Protein AF-A0A848XKX8-F1 (afdb_monomer_lite)

Sequence (151 aa):
MMRSALPTAGCLFLVAGAHLAAQQSKTPWTPLDRGSDNIEVVGHLPLGPHNNLADMDIEQEPGRPYAYVARARYDGLGPVGMVIVDLSDPANPTKITEWQIENQDLHIGGARDVKYFRWNDRVYVVQSLQFRQGGPNTDLGAVVLDVTDLP

Structure (mmCIF, N/CA/C/O backbone):
data_AF-A0A848XKX8-F1
#
_entry.id   AF-A0A848XKX8-F1
#
loop_
_atom_site.group_PDB
_atom_site.id
_atom_site.type_symbol
_atom_site.label_atom_id
_atom_site.label_alt_id
_atom_site.label_comp_id
_atom_site.label_asym_id
_atom_site.label_entity_id
_atom_site.label_seq_id
_atom_site.pdbx_PDB_ins_code
_atom_site.Cartn_x
_atom_site.Cartn_y
_atom_site.Cartn_z
_atom_site.occupancy
_atom_site.B_iso_or_equiv
_atom_site.auth_seq_id
_atom_site.auth_comp_id
_atom_site.auth_asym_id
_atom_site.auth_atom_id
_atom_site.pdbx_PDB_model_num
ATOM 1 N N . MET A 1 1 ? 21.120 -19.886 -87.575 1.00 39.50 1 MET A N 1
ATOM 2 C CA . MET A 1 1 ? 22.138 -19.384 -86.627 1.00 39.50 1 MET A CA 1
ATOM 3 C C . MET A 1 1 ? 21.430 -18.869 -85.384 1.00 39.50 1 MET A C 1
ATOM 5 O O . MET A 1 1 ? 20.301 -18.417 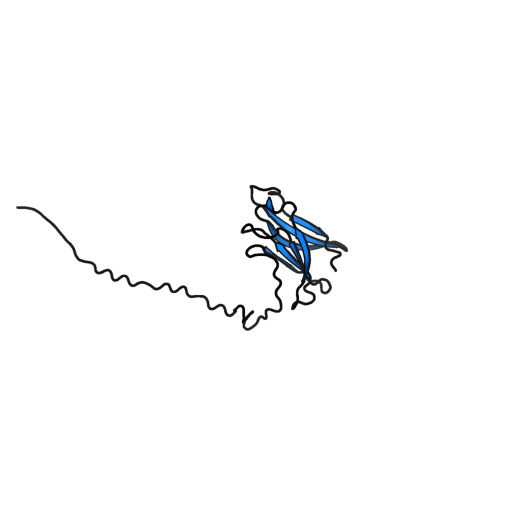-85.473 1.00 39.50 1 MET A O 1
ATOM 9 N N . MET A 1 2 ? 22.070 -19.092 -84.246 1.00 41.09 2 MET A N 1
ATOM 10 C CA . MET A 1 2 ? 21.543 -19.194 -82.884 1.00 41.09 2 MET A CA 1
ATOM 11 C C . MET A 1 2 ? 21.349 -17.833 -82.185 1.00 41.09 2 MET A C 1
ATOM 13 O O . MET A 1 2 ? 22.108 -16.919 -82.496 1.00 41.09 2 MET A O 1
ATOM 17 N N . ARG A 1 3 ? 20.464 -17.811 -81.160 1.00 39.84 3 ARG A N 1
ATOM 18 C CA . ARG A 1 3 ? 20.387 -16.954 -79.931 1.00 39.84 3 ARG A CA 1
ATOM 19 C C . ARG A 1 3 ? 19.095 -16.122 -79.825 1.00 39.84 3 ARG A C 1
ATOM 21 O O . ARG A 1 3 ? 18.885 -15.215 -80.609 1.00 39.84 3 ARG A O 1
ATOM 28 N N . SER A 1 4 ? 18.099 -16.550 -79.040 1.00 42.12 4 SER A N 1
ATOM 29 C CA . SER A 1 4 ? 17.931 -16.467 -77.566 1.00 42.12 4 SER A CA 1
ATOM 30 C C . SER A 1 4 ? 17.356 -15.131 -77.074 1.00 42.12 4 SER A C 1
ATOM 32 O O . SER A 1 4 ? 18.061 -14.129 -77.118 1.00 42.12 4 SER A O 1
ATOM 34 N N . ALA A 1 5 ? 16.136 -15.161 -76.524 1.00 40.50 5 ALA A N 1
ATOM 35 C CA . ALA A 1 5 ? 15.760 -14.579 -75.223 1.00 40.50 5 ALA A CA 1
ATOM 36 C C . ALA A 1 5 ? 14.243 -14.774 -74.981 1.00 40.50 5 ALA A C 1
ATOM 38 O O . ALA A 1 5 ? 13.415 -14.252 -75.720 1.00 40.50 5 ALA A O 1
ATOM 39 N N . LEU A 1 6 ? 13.892 -15.544 -73.950 1.00 42.91 6 LEU A N 1
ATOM 40 C CA . LEU A 1 6 ? 12.598 -15.505 -73.243 1.00 42.91 6 LEU A CA 1
ATOM 41 C C . LEU A 1 6 ? 12.746 -14.537 -72.041 1.00 42.91 6 LEU A C 1
ATOM 43 O O . LEU A 1 6 ? 13.884 -14.260 -71.660 1.00 42.91 6 LEU A O 1
ATOM 47 N N . PRO A 1 7 ? 11.696 -14.237 -71.253 1.00 58.41 7 PRO A N 1
ATOM 48 C CA . PRO A 1 7 ? 10.329 -13.800 -71.563 1.00 58.41 7 PRO A CA 1
ATOM 49 C C . PRO A 1 7 ? 9.976 -12.554 -70.700 1.00 58.41 7 PRO A C 1
ATOM 51 O O . PRO A 1 7 ? 10.745 -12.163 -69.824 1.00 58.41 7 PRO A O 1
ATOM 54 N N . THR A 1 8 ? 8.801 -11.931 -70.838 1.00 45.53 8 THR A N 1
ATOM 55 C CA . THR A 1 8 ? 8.254 -11.144 -69.707 1.00 45.53 8 THR A CA 1
ATOM 56 C C . THR A 1 8 ? 6.732 -11.119 -69.750 1.00 45.53 8 THR A C 1
ATOM 58 O O . THR A 1 8 ? 6.110 -10.271 -70.379 1.00 45.53 8 THR A O 1
ATOM 61 N N . ALA A 1 9 ? 6.126 -12.101 -69.085 1.00 48.12 9 ALA A N 1
ATOM 62 C CA . ALA A 1 9 ? 4.733 -12.026 -68.683 1.00 48.12 9 ALA A CA 1
ATOM 63 C C . ALA A 1 9 ? 4.635 -10.999 -67.545 1.00 48.12 9 ALA A C 1
ATOM 65 O O . ALA A 1 9 ? 5.201 -11.201 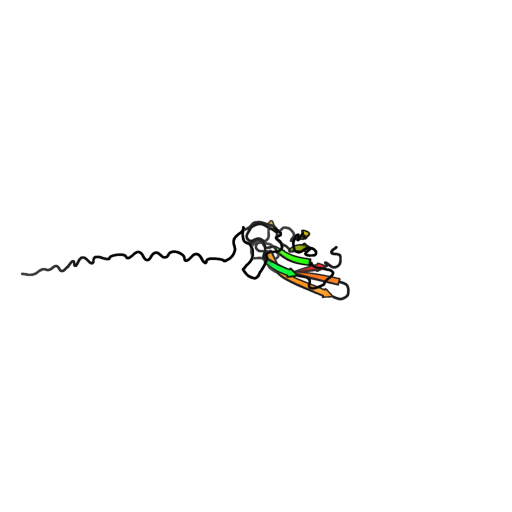-66.470 1.00 48.12 9 ALA A O 1
ATOM 66 N N . GLY A 1 10 ? 3.968 -9.874 -67.797 1.00 42.53 10 GLY A N 1
ATOM 67 C CA . GLY A 1 10 ? 3.662 -8.888 -66.768 1.00 42.53 10 GLY A CA 1
ATOM 68 C C . GLY A 1 10 ? 2.602 -9.443 -65.822 1.00 42.53 10 GLY A C 1
ATOM 69 O O . GLY A 1 10 ? 1.417 -9.417 -66.139 1.00 42.53 10 GLY A O 1
ATOM 70 N N . CYS A 1 11 ? 3.022 -9.959 -64.667 1.00 42.56 11 CYS A N 1
ATOM 71 C CA . CYS A 1 11 ? 2.116 -10.247 -63.560 1.00 42.56 11 CYS A CA 1
ATOM 72 C C . CYS A 1 11 ? 1.573 -8.929 -63.000 1.00 42.56 11 CYS A C 1
ATOM 74 O O . CYS A 1 11 ? 2.296 -8.170 -62.354 1.00 42.56 11 CYS A O 1
ATOM 76 N N . LEU A 1 12 ? 0.286 -8.673 -63.224 1.00 46.72 12 LEU A N 1
ATOM 77 C CA . LEU A 1 12 ? -0.464 -7.649 -62.512 1.00 46.72 12 LEU A CA 1
ATOM 78 C C . LEU A 1 12 ? -0.734 -8.161 -61.087 1.00 46.72 12 LEU A C 1
ATOM 80 O O . LEU A 1 12 ? -1.699 -8.883 -60.850 1.00 46.72 12 LEU A O 1
ATOM 84 N N . PHE A 1 13 ? 0.132 -7.820 -60.133 1.00 46.94 13 PHE A N 1
ATOM 85 C CA . PHE A 1 13 ? -0.161 -8.030 -58.716 1.00 46.94 13 PHE A CA 1
ATOM 86 C C . PHE A 1 13 ? -1.059 -6.893 -58.218 1.00 46.94 13 PHE A C 1
ATOM 88 O O . PHE A 1 13 ? -0.587 -5.821 -57.846 1.00 46.94 13 PHE A O 1
ATOM 95 N N . LEU A 1 14 ? -2.371 -7.132 -58.209 1.00 50.22 14 LEU A N 1
ATOM 96 C CA . LEU A 1 14 ? -3.303 -6.376 -57.376 1.00 50.22 14 LEU A CA 1
ATOM 97 C C . LEU A 1 14 ? -2.994 -6.716 -55.914 1.00 50.22 14 LEU A C 1
ATOM 99 O O . LEU A 1 14 ? -3.403 -7.758 -55.405 1.00 50.22 14 LEU A O 1
ATOM 103 N N . VAL A 1 15 ? -2.242 -5.845 -55.241 1.00 55.44 15 VAL A N 1
ATOM 104 C CA . VAL A 1 15 ? -2.114 -5.877 -53.783 1.00 55.44 15 VAL A CA 1
ATOM 105 C C . VAL A 1 15 ? -3.458 -5.428 -53.220 1.00 55.44 15 VAL A C 1
ATOM 107 O O . VAL A 1 15 ? -3.725 -4.237 -53.076 1.00 55.44 15 VAL A O 1
ATOM 110 N N . ALA A 1 16 ? -4.340 -6.388 -52.946 1.00 54.84 16 ALA A N 1
ATOM 111 C CA . ALA A 1 16 ? -5.481 -6.153 -52.080 1.00 54.84 16 ALA A CA 1
ATOM 112 C C . ALA A 1 16 ? -4.919 -5.837 -50.689 1.00 54.84 16 ALA A C 1
ATOM 114 O O . ALA A 1 16 ? -4.475 -6.730 -49.968 1.00 54.84 16 ALA A O 1
ATOM 115 N N . GLY A 1 17 ? -4.863 -4.549 -50.350 1.00 53.38 17 GLY A N 1
ATOM 116 C CA . GLY A 1 17 ? -4.539 -4.095 -49.008 1.00 53.38 17 GLY A CA 1
ATOM 117 C C . GLY A 1 17 ? -5.576 -4.661 -48.050 1.00 53.38 17 GLY A C 1
ATOM 118 O O . GLY A 1 17 ? -6.689 -4.150 -47.959 1.00 53.38 17 GLY A O 1
ATOM 119 N N . ALA A 1 18 ? -5.230 -5.746 -47.361 1.00 58.31 18 ALA A N 1
ATOM 120 C CA . ALA A 1 18 ? -5.998 -6.199 -46.221 1.00 58.31 18 ALA A CA 1
ATOM 121 C C . ALA A 1 18 ? -5.893 -5.095 -45.167 1.00 58.31 18 ALA A C 1
ATOM 123 O O . ALA A 1 18 ? -4.856 -4.920 -44.527 1.00 58.31 18 ALA A O 1
ATOM 124 N N . HIS A 1 19 ? -6.957 -4.305 -45.035 1.00 55.09 19 HIS A N 1
ATOM 125 C CA . HIS A 1 19 ? -7.136 -3.420 -43.902 1.00 55.09 19 HIS A CA 1
ATOM 126 C C . HIS A 1 19 ? -7.175 -4.293 -42.647 1.00 55.09 19 HIS A C 1
ATOM 128 O O . HIS A 1 19 ? -8.218 -4.823 -42.276 1.00 55.09 19 HIS A O 1
ATOM 134 N N . LEU A 1 20 ? -6.031 -4.438 -41.980 1.00 54.12 20 LEU A N 1
ATOM 135 C CA . LEU A 1 20 ? -5.995 -4.759 -40.561 1.00 54.12 20 LEU A CA 1
ATOM 136 C C . LEU A 1 20 ? -6.516 -3.520 -39.829 1.00 54.12 20 LEU A C 1
ATOM 138 O O . LEU A 1 20 ? -5.754 -2.733 -39.273 1.00 54.12 20 LEU A O 1
ATOM 142 N N . ALA A 1 21 ? -7.829 -3.302 -39.886 1.00 55.41 21 ALA A N 1
ATOM 143 C CA . ALA A 1 21 ? -8.483 -2.495 -38.880 1.00 55.41 21 ALA A CA 1
ATOM 144 C C . ALA A 1 21 ? -8.249 -3.245 -37.569 1.00 55.41 21 ALA A C 1
ATOM 146 O O . ALA A 1 21 ? -8.774 -4.342 -37.377 1.00 55.41 21 ALA A O 1
ATOM 147 N N . ALA A 1 22 ? -7.386 -2.700 -36.711 1.00 55.22 22 ALA A N 1
ATOM 148 C CA . ALA A 1 22 ? -7.283 -3.152 -35.338 1.00 55.22 22 ALA A CA 1
ATOM 149 C C . ALA A 1 22 ? -8.707 -3.134 -34.779 1.00 55.22 22 ALA A C 1
ATOM 151 O O . ALA A 1 22 ? -9.318 -2.072 -34.663 1.00 55.22 22 ALA A O 1
ATOM 152 N N . GLN A 1 23 ? -9.276 -4.315 -34.544 1.00 50.84 23 GLN A N 1
ATOM 153 C CA . GLN A 1 23 ? -10.601 -4.445 -33.971 1.00 50.84 23 GLN A CA 1
ATOM 154 C C . GLN A 1 23 ? -10.477 -3.964 -32.530 1.00 50.84 23 GLN A C 1
ATOM 156 O O . GLN A 1 23 ? -10.113 -4.726 -31.640 1.00 50.84 23 GLN A O 1
ATOM 161 N N . GLN A 1 24 ? -10.673 -2.660 -32.335 1.00 57.38 24 GLN A N 1
ATOM 162 C CA . GLN A 1 24 ? -10.670 -2.023 -31.034 1.00 57.38 24 GLN A CA 1
ATOM 163 C C . GLN A 1 24 ? -11.733 -2.750 -30.220 1.00 57.38 24 GLN A C 1
ATOM 165 O O . GLN A 1 24 ? -12.925 -2.673 -30.530 1.00 57.38 24 GLN A O 1
ATOM 170 N N . SER A 1 25 ? -11.291 -3.558 -29.256 1.00 60.91 25 SER A N 1
ATOM 171 C CA . SER A 1 25 ? -12.190 -4.259 -28.353 1.00 60.91 25 SER A CA 1
ATOM 172 C C . SER A 1 25 ? -13.108 -3.204 -27.752 1.00 60.91 25 SER A C 1
ATOM 174 O O . SER A 1 25 ? -12.617 -2.278 -27.105 1.00 60.91 25 SER A O 1
ATOM 176 N N . LYS A 1 26 ? -14.417 -3.298 -28.009 1.00 69.88 26 LYS A N 1
ATOM 177 C CA . LYS A 1 26 ? -15.411 -2.478 -27.318 1.00 69.88 26 LYS A CA 1
ATOM 178 C C . LYS A 1 26 ? -15.379 -2.893 -25.850 1.00 69.88 26 LYS A C 1
ATOM 180 O O . LYS A 1 26 ? -16.073 -3.824 -25.458 1.00 69.88 26 LYS A O 1
ATOM 185 N N . THR A 1 27 ? -14.508 -2.270 -25.067 1.00 71.94 27 THR A N 1
ATOM 186 C CA . THR A 1 27 ? -14.554 -2.369 -23.614 1.00 71.94 27 THR A CA 1
ATOM 187 C C . THR A 1 27 ? -15.873 -1.742 -23.171 1.00 71.94 27 THR A C 1
ATOM 189 O O . THR A 1 27 ? -16.164 -0.624 -23.602 1.00 71.94 27 THR A O 1
ATOM 192 N N . PRO A 1 28 ? -16.693 -2.441 -22.370 1.00 78.75 28 PRO A N 1
ATOM 193 C CA . PRO A 1 28 ? -18.005 -1.940 -21.970 1.00 78.75 28 PRO A CA 1
ATOM 194 C C . PRO A 1 28 ? -17.934 -0.739 -21.015 1.00 78.75 28 PRO A C 1
ATOM 196 O O . PRO A 1 28 ? -18.966 -0.159 -20.721 1.00 78.75 28 PRO A O 1
ATOM 199 N N . TRP A 1 29 ? -16.740 -0.337 -20.567 1.00 81.75 29 TRP A N 1
ATOM 200 C CA . TRP A 1 29 ? -16.532 0.802 -19.675 1.00 81.75 29 TRP A CA 1
ATOM 201 C C . TRP A 1 29 ? -15.770 1.951 -20.334 1.00 81.75 29 TRP A C 1
ATOM 203 O O . TRP A 1 29 ? -14.923 1.764 -21.214 1.00 81.75 29 TRP A O 1
ATOM 213 N N . THR A 1 30 ? -16.028 3.158 -19.834 1.00 83.50 30 THR A N 1
ATOM 214 C CA . THR A 1 30 ? -15.300 4.391 -20.152 1.00 83.50 30 THR A CA 1
ATOM 215 C C . THR A 1 30 ? -14.947 5.142 -18.862 1.00 83.50 30 THR A C 1
ATOM 217 O O . THR A 1 30 ? -15.446 4.807 -17.791 1.00 83.50 30 THR A O 1
ATOM 220 N N . PRO A 1 31 ? -14.115 6.197 -18.912 1.00 81.38 31 PRO A N 1
ATOM 221 C CA . PRO A 1 31 ? -13.908 7.048 -17.740 1.00 81.38 31 PRO A CA 1
ATOM 222 C C . PRO A 1 31 ? -15.195 7.703 -17.204 1.00 81.38 31 PRO A C 1
ATOM 224 O O . PRO A 1 31 ? -15.272 7.974 -16.009 1.00 81.38 31 PRO A O 1
ATOM 227 N N . LEU A 1 32 ? -16.185 7.960 -18.072 1.00 82.62 32 LEU A N 1
ATOM 228 C CA . LEU A 1 32 ? -17.487 8.534 -17.696 1.00 82.62 32 LEU A CA 1
ATOM 229 C C . LEU A 1 32 ? -18.515 7.468 -17.293 1.00 82.62 32 LEU A C 1
ATOM 231 O O . LEU A 1 32 ? -19.438 7.771 -16.547 1.00 82.62 32 LEU A O 1
ATOM 235 N N . ASP A 1 33 ? -18.336 6.243 -17.777 1.00 86.50 33 ASP A N 1
ATOM 236 C CA . ASP A 1 33 ? -19.186 5.084 -17.512 1.00 86.50 33 ASP A CA 1
ATOM 237 C C . ASP A 1 33 ? -18.319 3.968 -16.924 1.00 86.50 33 ASP A C 1
ATOM 239 O O . ASP A 1 33 ? -17.805 3.094 -17.630 1.00 86.50 33 ASP A O 1
ATOM 243 N N . ARG A 1 34 ? -18.015 4.116 -15.633 1.00 89.06 34 ARG A N 1
ATOM 244 C CA . ARG A 1 34 ? -17.084 3.246 -14.910 1.00 89.06 34 ARG A CA 1
ATOM 245 C C . ARG A 1 34 ? -17.827 2.005 -14.418 1.00 89.06 34 ARG A C 1
ATOM 247 O O . ARG A 1 34 ? -18.875 2.143 -13.801 1.00 89.06 34 ARG A O 1
ATOM 254 N N . GLY A 1 35 ? -17.226 0.826 -14.576 1.00 87.50 35 GLY A N 1
ATOM 255 C CA . GLY A 1 35 ? -17.786 -0.437 -14.081 1.00 87.50 35 GLY A CA 1
ATOM 256 C C . GLY A 1 35 ? -18.134 -1.409 -15.202 1.00 87.50 35 GLY A C 1
ATOM 257 O O . GLY A 1 35 ? -17.416 -1.501 -16.192 1.00 87.50 35 GLY A O 1
ATOM 258 N N . SER A 1 36 ? -19.202 -2.175 -15.029 1.00 88.00 36 SER A N 1
ATOM 259 C CA . SER A 1 36 ? -19.803 -3.038 -16.050 1.00 88.00 36 SER A CA 1
ATOM 260 C C . SER A 1 36 ? -21.304 -3.164 -15.794 1.00 88.00 36 SER A C 1
ATOM 262 O O . SER A 1 36 ? -21.796 -2.691 -14.772 1.00 88.00 36 SER A O 1
ATOM 264 N N . ASP A 1 37 ? -22.023 -3.881 -16.664 1.00 85.38 37 ASP A N 1
ATOM 265 C CA . ASP A 1 37 ? -23.464 -4.158 -16.523 1.00 85.38 37 ASP A CA 1
ATOM 266 C C . ASP A 1 37 ? -23.870 -4.714 -15.138 1.00 85.38 37 ASP A C 1
ATOM 268 O O . ASP A 1 37 ? -25.037 -4.652 -14.755 1.00 85.38 37 ASP A O 1
ATOM 272 N N . ASN A 1 38 ? -22.922 -5.291 -14.392 1.00 90.88 38 ASN A N 1
ATOM 273 C CA . ASN A 1 38 ? -23.134 -5.942 -13.102 1.00 90.88 38 ASN A CA 1
ATOM 274 C C . ASN A 1 38 ? -22.085 -5.593 -12.026 1.00 90.88 38 ASN A C 1
ATOM 276 O O . ASN A 1 38 ? -22.037 -6.276 -11.002 1.00 90.88 38 ASN A O 1
ATOM 280 N N . ILE A 1 39 ? -21.231 -4.587 -12.245 1.00 92.25 39 ILE A N 1
ATOM 281 C CA . ILE A 1 39 ? -20.206 -4.149 -11.282 1.00 92.25 39 ILE A CA 1
ATOM 282 C C . ILE A 1 39 ? -20.181 -2.622 -11.243 1.00 92.25 39 ILE A C 1
ATOM 284 O O . ILE A 1 39 ? -19.990 -1.975 -12.269 1.00 92.25 39 ILE A O 1
ATOM 288 N N . GLU A 1 40 ? -20.295 -2.049 -10.048 1.00 91.75 40 GLU A N 1
ATOM 289 C CA . GLU A 1 40 ? -20.176 -0.608 -9.821 1.00 91.75 40 GLU A CA 1
ATOM 290 C C . GLU A 1 40 ? -18.775 -0.250 -9.301 1.00 91.75 40 GLU A C 1
ATOM 292 O O . GLU A 1 40 ? -18.256 -0.882 -8.378 1.00 91.75 40 GLU A O 1
ATOM 297 N N . VAL A 1 41 ? -18.155 0.789 -9.870 1.00 93.69 41 VAL A N 1
ATOM 298 C CA . VAL A 1 41 ? -16.930 1.375 -9.301 1.00 93.69 41 VAL A CA 1
ATOM 299 C C . VAL A 1 41 ? -17.317 2.341 -8.185 1.00 93.69 41 VAL A C 1
ATOM 301 O O . VAL A 1 41 ? -17.691 3.481 -8.453 1.00 93.69 41 VAL A O 1
ATOM 304 N N . VAL A 1 42 ? -17.181 1.883 -6.940 1.00 95.25 42 VAL A N 1
ATOM 305 C CA . VAL A 1 42 ? -17.611 2.623 -5.741 1.00 95.25 42 VAL A CA 1
ATOM 306 C C . VAL A 1 42 ? -16.658 3.768 -5.374 1.00 95.25 42 VAL A C 1
ATOM 308 O O . VAL A 1 42 ? -17.108 4.849 -5.009 1.00 95.25 42 VAL A O 1
ATOM 311 N N . GLY A 1 43 ? -15.345 3.580 -5.530 1.00 94.00 43 GLY A N 1
ATOM 312 C CA . GLY A 1 43 ? -14.332 4.558 -5.120 1.00 94.00 43 GLY A CA 1
ATOM 313 C C . GLY A 1 43 ? -13.065 4.503 -5.972 1.00 94.00 43 GLY A C 1
ATOM 314 O O . GLY A 1 43 ? -12.859 3.582 -6.764 1.00 94.00 43 GLY A O 1
ATOM 315 N N . HIS A 1 44 ? -12.215 5.523 -5.842 1.00 93.44 44 HIS A N 1
ATOM 316 C CA . HIS A 1 44 ? -10.911 5.584 -6.506 1.00 93.44 44 HIS A CA 1
ATOM 317 C C . HIS A 1 44 ? -9.927 6.417 -5.677 1.00 93.44 44 HIS A C 1
ATOM 319 O O . HIS A 1 44 ? -10.232 7.557 -5.336 1.00 93.44 44 HIS A O 1
ATOM 325 N N . LEU A 1 45 ? -8.730 5.882 -5.420 1.00 96.12 45 LEU A N 1
ATOM 326 C CA . LEU A 1 45 ? -7.648 6.584 -4.726 1.00 96.12 45 LEU A CA 1
ATOM 327 C C . LEU A 1 45 ? -6.373 6.566 -5.584 1.00 96.12 45 LEU A C 1
ATOM 329 O O . LEU A 1 45 ? -5.799 5.495 -5.789 1.00 96.12 45 LEU A O 1
ATOM 333 N N . PRO A 1 46 ? -5.893 7.718 -6.083 1.00 95.00 46 PRO A N 1
ATOM 334 C CA . PRO A 1 46 ? -4.613 7.787 -6.783 1.00 95.00 46 PRO A CA 1
ATOM 335 C C . PRO A 1 46 ? -3.448 7.564 -5.807 1.00 95.00 46 PRO A C 1
ATOM 337 O O . PRO A 1 46 ? -3.290 8.319 -4.849 1.00 95.00 46 PRO A O 1
ATOM 340 N N . LEU A 1 47 ? -2.616 6.546 -6.051 1.00 95.44 47 LEU A N 1
ATOM 341 C CA . LEU A 1 47 ? -1.540 6.137 -5.127 1.00 95.44 47 LEU A CA 1
ATOM 342 C C . LEU A 1 47 ? -0.114 6.292 -5.675 1.00 95.44 47 LEU A C 1
ATOM 344 O O . LEU A 1 47 ? 0.856 6.026 -4.962 1.00 95.44 47 LEU A O 1
ATOM 348 N N . GLY A 1 48 ? 0.028 6.750 -6.915 1.00 91.56 48 GLY A N 1
ATOM 349 C CA . GLY A 1 48 ? 1.322 6.952 -7.554 1.00 91.56 48 GLY A CA 1
ATOM 350 C C . GLY A 1 48 ? 1.186 7.268 -9.042 1.00 91.56 48 GLY A C 1
ATOM 351 O O . GLY A 1 48 ? 0.069 7.284 -9.568 1.00 91.56 48 GLY A O 1
ATOM 352 N N . PRO A 1 49 ? 2.308 7.545 -9.727 1.00 93.00 49 PRO A N 1
ATOM 353 C CA . PRO A 1 49 ? 2.316 7.689 -11.174 1.00 93.00 49 PRO A CA 1
ATOM 354 C C . PRO A 1 49 ? 1.998 6.358 -11.874 1.00 93.00 49 PRO A C 1
ATOM 356 O O . PRO A 1 49 ? 1.877 5.298 -11.253 1.00 93.00 49 PRO A O 1
ATOM 359 N N . HIS A 1 50 ? 1.866 6.425 -13.198 1.00 89.62 50 HIS A N 1
ATOM 360 C CA . HIS A 1 50 ? 1.793 5.242 -14.049 1.00 89.62 50 HIS A CA 1
ATOM 361 C C . HIS A 1 50 ? 2.929 4.259 -13.711 1.00 89.62 50 HIS A C 1
ATOM 363 O O . HIS A 1 50 ? 4.024 4.687 -13.366 1.00 89.62 50 HIS A O 1
ATOM 369 N N . ASN A 1 51 ? 2.658 2.951 -13.777 1.00 89.94 51 ASN A N 1
ATOM 370 C CA . ASN A 1 51 ? 3.647 1.903 -13.498 1.00 89.94 51 ASN A CA 1
ATOM 371 C C . ASN A 1 51 ? 4.363 2.014 -12.130 1.00 89.94 51 ASN A C 1
ATOM 373 O O . ASN A 1 51 ? 5.505 1.564 -11.995 1.00 89.94 51 ASN A O 1
ATOM 377 N N . ASN A 1 52 ? 3.692 2.562 -11.105 1.00 94.88 52 ASN A N 1
ATOM 378 C CA . ASN A 1 52 ? 4.230 2.623 -9.741 1.00 94.88 52 ASN A CA 1
ATOM 379 C C . ASN A 1 52 ? 3.571 1.669 -8.731 1.00 94.88 52 ASN A C 1
ATOM 381 O O . ASN A 1 52 ? 4.107 1.466 -7.646 1.00 94.88 52 ASN A O 1
ATOM 385 N N . LEU A 1 53 ? 2.431 1.064 -9.063 1.00 94.44 53 LEU A N 1
ATOM 386 C CA . LEU A 1 53 ? 1.720 0.142 -8.173 1.00 94.44 53 LEU A CA 1
ATOM 387 C C . LEU A 1 53 ? 1.965 -1.312 -8.589 1.00 94.44 53 LEU A C 1
ATOM 389 O O . LEU A 1 53 ? 2.171 -1.599 -9.770 1.00 94.44 53 LEU A O 1
ATOM 393 N N . ALA A 1 54 ? 1.962 -2.213 -7.611 1.00 94.69 54 ALA A N 1
ATOM 394 C CA . ALA A 1 54 ? 2.050 -3.654 -7.812 1.00 94.69 54 ALA A CA 1
ATOM 395 C C . ALA A 1 54 ? 0.856 -4.341 -7.125 1.00 94.69 54 ALA A C 1
ATOM 397 O O . ALA A 1 54 ? -0.265 -3.837 -7.192 1.00 94.69 54 ALA A O 1
ATOM 398 N N . ASP A 1 55 ? 1.091 -5.489 -6.499 1.00 96.69 55 ASP A N 1
ATOM 399 C CA . ASP A 1 55 ? 0.063 -6.266 -5.817 1.00 96.69 55 ASP A CA 1
ATOM 400 C C . ASP A 1 55 ? -0.487 -5.534 -4.580 1.00 96.69 55 ASP A C 1
ATOM 402 O O . ASP A 1 55 ? 0.077 -4.554 -4.079 1.00 96.69 55 ASP A O 1
ATOM 406 N N . MET A 1 56 ? -1.609 -6.032 -4.073 1.00 97.50 56 MET A N 1
ATOM 407 C CA . MET A 1 56 ? -2.220 -5.549 -2.844 1.00 97.50 56 MET A CA 1
ATOM 408 C C . MET A 1 56 ? -2.859 -6.695 -2.063 1.00 97.50 56 MET A C 1
ATOM 410 O O . MET A 1 56 ? -3.182 -7.737 -2.631 1.00 97.50 56 MET A O 1
ATOM 414 N N . ASP A 1 57 ? -3.080 -6.466 -0.775 1.00 97.44 57 ASP A N 1
ATOM 415 C CA . ASP A 1 57 ? -3.831 -7.354 0.113 1.00 97.44 57 ASP A CA 1
ATOM 416 C C . ASP A 1 57 ? -4.765 -6.519 0.998 1.00 97.44 57 ASP A C 1
ATOM 418 O O . ASP A 1 57 ? -4.550 -5.316 1.171 1.00 97.44 57 ASP A O 1
ATOM 422 N N . ILE A 1 58 ? -5.826 -7.131 1.517 1.00 96.00 58 ILE A N 1
ATOM 423 C CA . ILE A 1 58 ? -6.882 -6.442 2.269 1.00 96.00 58 ILE A CA 1
ATOM 424 C C . ILE A 1 58 ? -7.172 -7.220 3.546 1.00 96.00 58 ILE A C 1
ATOM 426 O O . ILE A 1 58 ? -7.427 -8.424 3.499 1.00 96.00 58 ILE A O 1
ATOM 430 N N . GLU A 1 59 ? -7.187 -6.525 4.682 1.00 94.56 59 GLU A N 1
ATOM 431 C CA . GLU A 1 59 ? -7.644 -7.108 5.938 1.00 94.56 59 GLU A CA 1
ATOM 432 C C . GLU A 1 59 ? -9.117 -7.533 5.839 1.00 94.56 59 GLU A C 1
ATOM 434 O O . GLU A 1 59 ? -9.997 -6.766 5.455 1.00 94.56 59 GLU A O 1
ATOM 439 N N . GLN A 1 60 ? -9.395 -8.777 6.224 1.00 87.75 60 GLN A N 1
ATOM 440 C CA . GLN A 1 60 ? -10.749 -9.346 6.248 1.00 87.75 60 GLN A CA 1
ATOM 441 C C . GLN A 1 60 ? -11.423 -9.220 7.622 1.00 87.75 60 GLN A C 1
ATOM 443 O O . GLN A 1 60 ? -12.375 -9.941 7.925 1.00 87.75 60 GLN A O 1
ATOM 448 N N . GLU A 1 61 ? -10.927 -8.328 8.479 1.00 88.62 61 GLU A N 1
ATOM 449 C CA . GLU A 1 61 ? -11.489 -8.118 9.80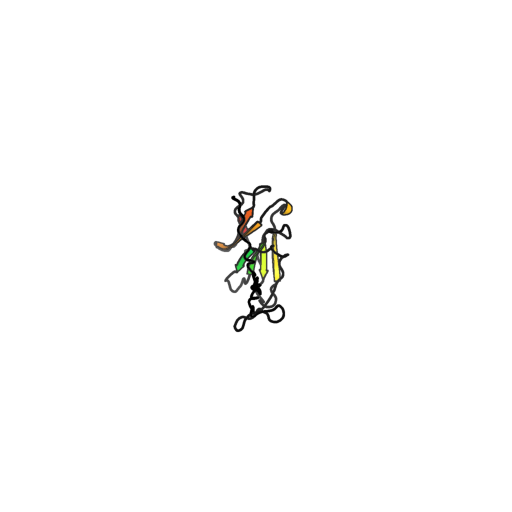7 1.00 88.62 61 GLU A CA 1
ATOM 450 C C . GLU A 1 61 ? -12.444 -6.929 9.842 1.00 88.62 61 GLU A C 1
ATOM 452 O O . GLU A 1 61 ? -12.048 -5.827 9.466 1.00 88.62 61 GLU A O 1
ATOM 457 N N . PRO A 1 62 ? -13.677 -7.098 10.362 1.00 85.50 62 PRO A N 1
ATOM 458 C CA . PRO A 1 62 ? -14.685 -6.039 10.331 1.00 85.50 62 PRO A CA 1
ATOM 459 C C . PRO A 1 62 ? -14.244 -4.705 10.948 1.00 85.50 62 PRO A C 1
ATOM 461 O O . PRO A 1 62 ? -14.712 -3.657 10.520 1.00 85.50 62 PRO A O 1
ATOM 464 N N . GLY A 1 63 ? -13.372 -4.736 11.963 1.00 91.38 63 GLY A N 1
ATOM 465 C CA . GLY A 1 63 ? -12.893 -3.538 12.662 1.00 91.38 63 GLY A CA 1
ATOM 466 C C . GLY A 1 63 ? -11.636 -2.905 12.069 1.00 91.38 63 GLY A C 1
ATOM 467 O O . GLY A 1 63 ? -11.165 -1.914 12.611 1.00 91.38 63 GLY A O 1
ATOM 468 N N . ARG A 1 64 ? -11.064 -3.491 11.013 1.00 95.25 64 ARG A N 1
ATOM 469 C CA . ARG A 1 64 ? -9.811 -3.040 10.397 1.00 95.25 64 ARG A CA 1
ATOM 470 C C . ARG A 1 64 ? -9.905 -3.173 8.880 1.00 95.25 64 ARG A C 1
ATOM 472 O O . ARG A 1 64 ? -9.255 -4.039 8.306 1.00 95.25 64 ARG A O 1
ATOM 479 N N . PRO A 1 65 ? -10.740 -2.368 8.212 1.00 96.12 65 PRO A N 1
ATOM 480 C CA . PRO A 1 65 ? -10.943 -2.446 6.770 1.00 96.12 65 PRO A CA 1
ATOM 481 C C . PRO A 1 65 ? -9.763 -1.802 6.025 1.00 96.12 65 PRO A C 1
ATOM 483 O O . PRO A 1 65 ? -9.938 -0.828 5.302 1.00 96.12 65 PRO A O 1
ATOM 486 N N . TYR A 1 66 ? -8.541 -2.296 6.223 1.00 98.25 66 TYR A N 1
ATOM 487 C CA . TYR A 1 66 ? -7.348 -1.704 5.623 1.00 98.25 66 TYR A CA 1
ATOM 488 C C . TYR A 1 66 ? -6.889 -2.475 4.395 1.00 98.25 66 TYR A C 1
ATOM 490 O O . TYR A 1 66 ? -6.891 -3.706 4.376 1.00 98.25 66 TYR A O 1
ATOM 498 N N . ALA A 1 67 ? -6.422 -1.744 3.389 1.00 98.06 67 ALA A N 1
ATOM 499 C CA . ALA A 1 67 ? -5.686 -2.302 2.268 1.00 98.06 67 ALA A CA 1
ATOM 500 C C . ALA A 1 67 ? -4.205 -1.930 2.337 1.00 98.06 67 ALA A C 1
ATOM 502 O O . ALA A 1 67 ? -3.837 -0.794 2.642 1.00 98.06 67 ALA A O 1
ATOM 503 N N . TYR A 1 68 ? -3.364 -2.889 1.979 1.00 98.44 68 TYR A N 1
ATOM 504 C CA . TYR A 1 68 ? -1.925 -2.747 1.834 1.00 98.44 68 TYR A CA 1
ATOM 505 C C . TYR A 1 68 ? -1.598 -2.785 0.349 1.00 98.44 68 TYR A C 1
ATOM 507 O O . TYR A 1 68 ? -1.848 -3.792 -0.305 1.00 98.44 68 TYR A O 1
ATOM 515 N N . VAL A 1 69 ? -1.071 -1.694 -0.200 1.00 98.31 69 VAL A N 1
ATOM 516 C CA . VAL A 1 69 ? -0.805 -1.561 -1.638 1.00 98.31 69 VAL A CA 1
ATOM 517 C C . VAL A 1 69 ? 0.687 -1.393 -1.867 1.00 98.31 69 VAL A C 1
ATOM 519 O O . VAL A 1 69 ? 1.288 -0.410 -1.424 1.00 98.31 69 VAL A O 1
ATOM 522 N N . ALA A 1 70 ? 1.289 -2.341 -2.574 1.00 98.19 70 ALA A N 1
ATOM 523 C CA . ALA A 1 70 ? 2.706 -2.322 -2.881 1.00 98.19 70 ALA A CA 1
ATOM 524 C C . ALA A 1 70 ? 3.039 -1.269 -3.947 1.00 98.19 70 ALA A C 1
ATOM 526 O O . ALA A 1 70 ? 2.306 -1.076 -4.923 1.00 98.19 70 ALA A O 1
ATOM 527 N N . ARG A 1 71 ? 4.191 -0.610 -3.786 1.00 97.19 71 ARG A N 1
ATOM 528 C CA . ARG A 1 71 ? 4.735 0.362 -4.738 1.00 97.19 71 ARG A CA 1
ATOM 529 C C . ARG A 1 71 ? 6.117 -0.031 -5.238 1.00 97.19 71 ARG A C 1
ATOM 531 O O . ARG A 1 71 ? 7.059 -0.223 -4.463 1.00 97.19 71 ARG A O 1
ATOM 538 N N . ALA A 1 72 ? 6.245 -0.111 -6.553 1.00 94.69 72 ALA A N 1
ATOM 539 C CA . ALA A 1 72 ? 7.467 -0.471 -7.254 1.00 94.69 72 ALA A CA 1
ATOM 540 C C . ALA A 1 72 ? 7.823 0.586 -8.290 1.00 94.69 72 ALA A C 1
ATOM 542 O O . ALA A 1 72 ? 6.971 1.337 -8.743 1.00 94.69 72 ALA A O 1
ATOM 543 N N . ARG A 1 73 ? 9.083 0.632 -8.709 1.00 89.44 73 ARG A N 1
ATOM 544 C CA . ARG A 1 73 ? 9.544 1.591 -9.710 1.00 89.44 73 ARG A CA 1
ATOM 545 C C . ARG A 1 73 ? 9.886 0.850 -10.999 1.00 89.44 73 ARG A C 1
ATOM 547 O O . ARG A 1 73 ? 11.005 0.363 -11.157 1.00 89.44 73 ARG A O 1
ATOM 554 N N . TYR A 1 74 ? 8.916 0.731 -11.909 1.00 80.31 74 TYR A N 1
ATOM 555 C CA . TYR A 1 74 ? 9.117 0.034 -13.189 1.00 80.31 74 TYR A CA 1
ATOM 556 C C . TYR A 1 74 ? 9.596 0.961 -14.315 1.00 80.31 74 TYR A C 1
ATOM 558 O O . TYR A 1 74 ? 10.365 0.521 -15.167 1.00 80.31 74 TYR A O 1
ATOM 566 N N . ASP A 1 75 ? 9.186 2.232 -14.310 1.00 80.88 75 ASP A N 1
ATOM 567 C CA . ASP A 1 75 ? 9.530 3.240 -15.328 1.00 80.88 75 ASP A CA 1
ATOM 568 C C . ASP A 1 75 ? 10.423 4.377 -14.795 1.00 80.88 75 ASP A C 1
ATOM 570 O O . ASP A 1 75 ? 10.652 5.376 -15.474 1.00 80.88 75 ASP A O 1
ATOM 574 N N . GLY A 1 76 ? 10.971 4.208 -13.589 1.00 80.38 76 GLY A N 1
ATOM 575 C CA . GLY A 1 76 ? 11.879 5.171 -12.964 1.00 80.38 76 GLY A CA 1
ATOM 576 C C . GLY A 1 76 ? 11.190 6.263 -12.143 1.00 80.38 76 GLY A C 1
ATOM 577 O O . GLY A 1 76 ? 11.894 7.047 -11.510 1.00 80.38 76 GLY A O 1
ATOM 578 N N . LEU A 1 77 ? 9.854 6.306 -12.096 1.00 87.56 77 LEU A N 1
ATOM 579 C CA . LEU A 1 77 ? 9.107 7.317 -11.349 1.00 87.56 77 LEU A CA 1
ATOM 580 C C . LEU A 1 77 ? 8.411 6.738 -10.111 1.00 87.56 77 LEU A C 1
ATOM 582 O O . LEU A 1 77 ? 8.002 5.581 -10.069 1.00 87.56 77 LEU A O 1
ATOM 586 N N . GLY A 1 78 ? 8.243 7.593 -9.104 1.00 92.50 78 GLY A N 1
ATOM 587 C CA . GLY A 1 78 ? 7.430 7.306 -7.927 1.00 92.50 78 GLY A CA 1
ATOM 588 C C . GLY A 1 78 ? 8.153 6.585 -6.779 1.00 92.50 78 GLY A C 1
ATOM 589 O O . GLY A 1 78 ? 9.308 6.154 -6.904 1.00 92.50 78 GLY A O 1
ATOM 590 N N . PRO A 1 79 ? 7.485 6.510 -5.619 1.00 95.19 79 PRO A N 1
ATOM 591 C CA . PRO A 1 79 ? 8.044 5.918 -4.414 1.00 95.19 79 PRO A CA 1
ATOM 592 C C . PRO A 1 79 ? 8.124 4.386 -4.478 1.00 95.19 79 PRO A C 1
ATOM 594 O O . PRO A 1 79 ? 7.337 3.743 -5.170 1.00 95.19 79 PRO A O 1
ATOM 597 N N . VAL A 1 80 ? 9.043 3.791 -3.716 1.00 96.00 80 VAL A N 1
ATOM 598 C CA . VAL A 1 80 ? 9.171 2.334 -3.545 1.00 96.00 80 VAL A CA 1
ATOM 599 C C . VAL A 1 80 ? 8.844 1.956 -2.105 1.00 96.00 80 VAL A C 1
ATOM 601 O O . VAL A 1 80 ? 9.435 2.502 -1.178 1.00 96.00 80 VAL A O 1
ATOM 604 N N . GLY A 1 81 ? 7.922 1.013 -1.909 1.00 97.00 81 GLY A N 1
ATOM 605 C CA . GLY A 1 81 ? 7.511 0.561 -0.581 1.00 97.00 81 GLY A CA 1
ATOM 606 C C . GLY A 1 81 ? 6.053 0.123 -0.556 1.00 97.00 81 GLY A C 1
ATOM 607 O O . GLY A 1 81 ? 5.630 -0.635 -1.419 1.00 97.00 81 GLY A O 1
ATOM 608 N N . MET A 1 82 ? 5.281 0.616 0.409 1.00 98.31 82 MET A N 1
ATOM 609 C CA . MET A 1 82 ? 3.884 0.230 0.618 1.00 98.31 82 MET A CA 1
ATOM 610 C C . MET A 1 82 ? 3.044 1.431 1.060 1.00 98.31 82 MET A C 1
ATOM 612 O O . MET A 1 82 ? 3.526 2.288 1.801 1.00 98.31 82 MET A O 1
ATOM 616 N N . VAL A 1 83 ? 1.786 1.486 0.632 1.00 98.44 83 VAL A N 1
ATOM 617 C CA . VAL A 1 83 ? 0.771 2.403 1.164 1.00 98.44 83 VAL A CA 1
ATOM 618 C C . VAL A 1 83 ? -0.262 1.614 1.951 1.00 98.44 83 VAL A C 1
ATOM 620 O O . VAL A 1 83 ? -0.677 0.545 1.512 1.00 98.44 83 VAL A O 1
ATOM 623 N N . ILE A 1 84 ? -0.688 2.159 3.087 1.00 98.50 84 ILE A N 1
ATOM 624 C CA . ILE A 1 84 ? -1.780 1.625 3.897 1.00 98.50 84 ILE A CA 1
ATOM 625 C C . ILE A 1 84 ? -2.992 2.534 3.709 1.00 98.50 84 ILE A C 1
ATOM 627 O O . ILE A 1 84 ? -2.897 3.752 3.891 1.00 98.50 84 ILE A O 1
ATOM 631 N N . VAL A 1 85 ? -4.114 1.947 3.315 1.00 98.62 85 VAL A N 1
ATOM 632 C CA . VAL A 1 85 ? -5.345 2.645 2.936 1.00 98.62 85 VAL A CA 1
ATOM 633 C C . VAL A 1 85 ? -6.473 2.221 3.865 1.00 98.62 85 VAL A C 1
ATOM 635 O O . VAL A 1 85 ? -6.656 1.030 4.085 1.00 98.62 85 VAL A O 1
ATOM 638 N N . ASP A 1 86 ? -7.235 3.187 4.367 1.00 97.88 86 ASP A N 1
ATOM 639 C CA . ASP A 1 86 ? -8.506 2.959 5.047 1.00 97.88 86 ASP A CA 1
ATOM 640 C C . ASP A 1 86 ? -9.633 2.786 4.020 1.00 97.88 86 ASP A C 1
ATOM 642 O O . ASP A 1 86 ? -9.809 3.629 3.133 1.00 97.88 86 ASP A O 1
ATOM 646 N N . LEU A 1 87 ? -10.386 1.694 4.153 1.00 97.31 87 LEU A N 1
ATOM 647 C CA . LEU A 1 87 ? -11.575 1.357 3.370 1.00 97.31 87 LEU A CA 1
ATOM 648 C C . LEU A 1 87 ? -12.854 1.340 4.227 1.00 97.31 87 LEU A C 1
ATOM 650 O O . LEU A 1 87 ? -13.846 0.735 3.821 1.00 97.31 87 LEU A O 1
ATOM 654 N N . SER A 1 88 ? -12.853 1.981 5.402 1.00 96.12 88 SER A N 1
ATOM 655 C CA . SER A 1 88 ? -14.032 2.108 6.273 1.00 96.12 88 SER A CA 1
ATOM 656 C C . SER A 1 88 ? -15.229 2.762 5.569 1.00 96.12 88 SER A C 1
ATOM 658 O O . SER A 1 88 ? -16.370 2.353 5.785 1.00 96.12 88 SER A O 1
ATOM 660 N N . ASP A 1 89 ? -14.962 3.705 4.661 1.00 97.00 89 ASP A N 1
ATOM 661 C CA . ASP A 1 89 ? -15.887 4.176 3.630 1.00 97.00 89 ASP A CA 1
ATOM 662 C C . ASP A 1 89 ? -15.330 3.839 2.230 1.00 97.00 89 ASP A C 1
ATOM 664 O O . ASP A 1 89 ? -14.490 4.574 1.701 1.00 97.00 89 ASP A O 1
ATOM 668 N N . PRO A 1 90 ? -15.797 2.751 1.584 1.00 95.38 90 PRO A N 1
ATOM 669 C CA . PRO A 1 90 ? -15.325 2.347 0.258 1.00 95.38 90 PRO A CA 1
ATOM 670 C C . PRO A 1 90 ? -15.580 3.373 -0.855 1.00 95.38 90 PRO A C 1
ATOM 672 O O . PRO A 1 90 ? -14.942 3.287 -1.907 1.00 95.38 90 PRO A O 1
ATOM 675 N N . ALA A 1 91 ? -16.499 4.327 -0.660 1.00 97.38 91 ALA A N 1
ATOM 676 C CA . ALA A 1 91 ? -16.741 5.406 -1.619 1.00 97.38 91 ALA A CA 1
ATOM 677 C C . ALA A 1 91 ? -15.703 6.532 -1.502 1.00 97.38 91 ALA A C 1
ATOM 679 O O . ALA A 1 91 ? -15.436 7.232 -2.482 1.00 97.38 91 ALA A O 1
ATOM 680 N N . ASN A 1 92 ? -15.074 6.668 -0.332 1.00 97.62 92 ASN A N 1
ATOM 681 C CA . ASN A 1 92 ? -14.073 7.687 -0.027 1.00 97.62 92 ASN A CA 1
ATOM 682 C C . ASN A 1 92 ? -12.827 7.073 0.644 1.00 97.62 92 ASN A C 1
ATOM 684 O O . ASN A 1 92 ? -12.483 7.461 1.761 1.00 97.62 92 ASN A O 1
ATOM 688 N N . PRO A 1 93 ? -12.120 6.136 -0.017 1.00 98.06 93 PRO A N 1
ATOM 689 C CA . PRO A 1 93 ? -10.920 5.527 0.548 1.00 98.06 93 PRO A CA 1
ATOM 690 C C . PRO A 1 93 ? -9.840 6.580 0.820 1.00 98.06 93 PRO A C 1
ATOM 692 O O . PRO A 1 93 ? -9.602 7.467 -0.006 1.00 98.06 93 PRO A O 1
ATOM 695 N N . THR A 1 94 ? -9.136 6.466 1.949 1.00 98.25 94 THR A N 1
ATOM 696 C CA . THR A 1 94 ? -8.098 7.437 2.339 1.00 98.25 94 THR A CA 1
ATOM 697 C C . THR A 1 94 ? -6.772 6.765 2.658 1.00 98.25 94 THR A C 1
ATOM 699 O O . THR A 1 94 ? -6.717 5.649 3.161 1.00 98.25 94 THR A O 1
ATOM 702 N N . LYS A 1 95 ? -5.658 7.440 2.363 1.00 98.25 95 LYS A N 1
ATOM 703 C CA . LYS A 1 95 ? -4.340 6.965 2.793 1.00 98.25 95 LYS A CA 1
ATOM 704 C C . LYS A 1 95 ? -4.190 7.196 4.298 1.00 98.25 95 LYS A C 1
ATOM 706 O O . LYS A 1 95 ? -4.202 8.348 4.720 1.00 98.25 95 LYS A O 1
ATOM 711 N N . ILE A 1 96 ? -3.953 6.130 5.062 1.00 98.00 96 ILE A N 1
ATOM 712 C CA . ILE A 1 96 ? -3.583 6.219 6.481 1.00 98.00 96 ILE A CA 1
ATOM 713 C C . ILE A 1 96 ? -2.127 6.666 6.585 1.00 98.00 96 ILE A C 1
ATOM 715 O O . ILE A 1 96 ? -1.806 7.699 7.164 1.00 98.00 96 ILE A O 1
ATOM 719 N N . THR A 1 97 ? -1.228 5.871 6.005 1.00 97.94 97 THR A N 1
ATOM 720 C CA . THR A 1 97 ? 0.219 6.091 6.070 1.00 97.94 97 THR A CA 1
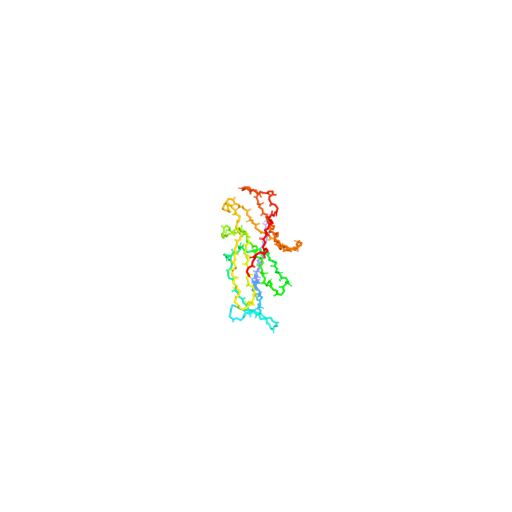ATOM 721 C C . THR A 1 97 ? 0.932 5.318 4.962 1.00 97.94 97 THR A C 1
ATOM 723 O O . THR A 1 97 ? 0.308 4.667 4.122 1.00 97.94 97 THR A O 1
ATOM 726 N N . GLU A 1 98 ? 2.255 5.406 4.924 1.00 97.56 98 GLU A N 1
ATOM 727 C CA . GLU A 1 98 ? 3.094 4.671 3.991 1.00 97.56 98 GLU A CA 1
ATOM 728 C C . GLU A 1 98 ? 4.447 4.311 4.601 1.00 97.56 98 GLU A C 1
ATOM 730 O O . GLU A 1 98 ? 4.999 5.045 5.418 1.00 97.56 98 GLU A O 1
ATOM 735 N N . TRP A 1 99 ? 5.001 3.195 4.138 1.00 97.88 99 TRP A N 1
ATOM 736 C CA . TRP A 1 99 ? 6.401 2.846 4.330 1.00 97.88 99 TRP A CA 1
ATOM 737 C C . TRP A 1 99 ? 7.132 3.007 2.996 1.00 97.88 99 TRP A C 1
ATOM 739 O O . TRP A 1 99 ? 6.603 2.652 1.938 1.00 97.88 99 TRP A O 1
ATOM 749 N N . GLN A 1 100 ? 8.343 3.554 3.035 1.00 96.94 100 GLN A N 1
ATOM 750 C CA . GLN A 1 100 ? 9.218 3.659 1.874 1.00 96.94 100 GLN A CA 1
ATOM 751 C C . GLN A 1 100 ? 10.573 3.056 2.211 1.00 96.94 100 GLN A C 1
ATOM 753 O O . GLN A 1 100 ? 11.067 3.246 3.323 1.00 96.94 100 GLN A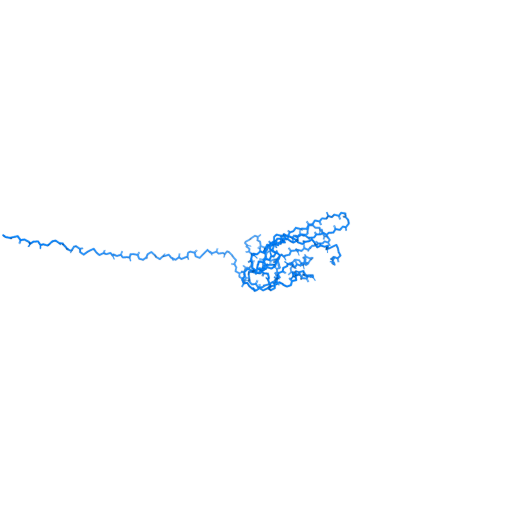 O 1
ATOM 758 N N . ILE A 1 101 ? 11.178 2.370 1.243 1.00 96.44 101 ILE A N 1
ATOM 759 C CA . ILE A 1 101 ? 12.547 1.893 1.405 1.00 96.44 101 ILE A CA 1
ATOM 760 C C . ILE A 1 101 ? 13.514 3.082 1.408 1.00 96.44 101 ILE A C 1
ATOM 762 O O . ILE A 1 101 ? 13.426 4.000 0.586 1.00 96.44 101 ILE A O 1
ATOM 766 N N . GLU A 1 102 ? 14.455 3.070 2.339 1.00 94.75 102 GLU A N 1
ATOM 767 C CA . GLU A 1 102 ? 15.543 4.032 2.404 1.00 94.75 102 GLU A CA 1
ATOM 768 C C . GLU A 1 102 ? 16.356 4.058 1.103 1.00 94.75 102 GLU A C 1
ATOM 770 O O . GLU A 1 102 ? 16.566 3.040 0.446 1.00 94.75 102 GLU A O 1
ATOM 775 N N . ASN A 1 103 ? 16.840 5.244 0.717 1.00 93.94 103 ASN A N 1
ATOM 776 C CA . ASN A 1 103 ? 17.631 5.436 -0.504 1.00 93.94 103 ASN A CA 1
ATOM 777 C C . ASN A 1 103 ? 16.977 4.820 -1.760 1.00 93.94 103 ASN A C 1
ATOM 779 O O . ASN A 1 103 ? 17.660 4.249 -2.612 1.00 93.94 103 ASN A O 1
ATOM 783 N N . GLN A 1 104 ? 15.650 4.906 -1.880 1.00 92.81 104 GLN A N 1
ATOM 784 C CA . GLN A 1 104 ? 14.880 4.336 -2.993 1.00 92.81 104 GLN A CA 1
ATOM 785 C C . GLN A 1 104 ? 15.399 4.706 -4.391 1.00 92.81 104 GLN A C 1
ATOM 787 O O . GLN A 1 104 ? 15.264 3.911 -5.314 1.00 92.81 104 GLN A O 1
ATOM 792 N N . ASP A 1 105 ? 16.047 5.863 -4.549 1.00 91.38 105 ASP A N 1
ATOM 793 C CA . ASP A 1 105 ? 16.614 6.297 -5.832 1.00 91.38 105 ASP A CA 1
ATOM 794 C C . ASP A 1 105 ? 17.834 5.485 -6.277 1.00 91.38 105 ASP A C 1
ATOM 796 O O . ASP A 1 105 ? 18.177 5.488 -7.457 1.00 91.38 105 ASP A O 1
ATOM 800 N N . LEU A 1 106 ? 18.468 4.758 -5.353 1.00 92.62 106 LEU A N 1
ATOM 801 C CA . LEU A 1 106 ? 19.557 3.832 -5.660 1.00 92.62 106 LEU A CA 1
ATOM 802 C C . LEU A 1 106 ? 19.048 2.443 -6.067 1.00 92.62 106 LEU A C 1
ATOM 804 O O . LEU A 1 106 ? 19.825 1.626 -6.557 1.00 92.62 106 LEU A O 1
ATOM 808 N N . HIS A 1 107 ? 17.765 2.154 -5.846 1.00 92.50 107 HIS A N 1
ATOM 809 C CA . HIS A 1 107 ? 17.185 0.842 -6.088 1.00 92.50 107 HIS A CA 1
ATOM 810 C C . HIS A 1 107 ? 16.594 0.730 -7.497 1.00 92.50 107 HIS A C 1
ATOM 812 O O . HIS A 1 107 ? 15.958 1.648 -8.012 1.00 92.50 107 HIS A O 1
ATOM 818 N N . ILE A 1 108 ? 16.741 -0.450 -8.103 1.00 91.50 108 ILE A N 1
ATOM 819 C CA . ILE A 1 108 ? 16.141 -0.785 -9.399 1.00 91.50 108 ILE A CA 1
ATOM 820 C C . ILE A 1 108 ? 15.141 -1.918 -9.173 1.00 91.50 108 ILE A C 1
ATOM 822 O O . ILE A 1 108 ? 15.541 -3.050 -8.918 1.00 91.50 108 ILE A O 1
ATOM 826 N N . GLY A 1 109 ? 13.842 -1.636 -9.263 1.00 92.25 109 GLY A N 1
ATOM 827 C CA . GLY A 1 109 ? 12.777 -2.588 -8.933 1.00 92.25 109 GLY A CA 1
ATOM 828 C C . GLY A 1 109 ? 11.875 -2.054 -7.825 1.00 92.25 109 GLY A C 1
ATOM 829 O O . GLY A 1 109 ? 11.479 -0.892 -7.859 1.00 92.25 109 GLY A O 1
ATOM 830 N N . GLY A 1 110 ? 11.504 -2.897 -6.861 1.00 95.81 110 GLY A N 1
ATOM 831 C CA . GLY A 1 110 ? 10.705 -2.445 -5.722 1.00 95.81 110 GLY A CA 1
ATOM 832 C C . GLY A 1 110 ? 9.810 -3.512 -5.127 1.00 95.81 110 GLY A C 1
ATOM 833 O O . GLY A 1 110 ? 10.084 -4.703 -5.267 1.00 95.81 110 GLY A O 1
ATOM 834 N N . ALA A 1 111 ? 8.740 -3.063 -4.481 1.00 97.25 111 ALA A N 1
ATOM 835 C CA . ALA A 1 111 ? 7.775 -3.928 -3.827 1.00 97.25 111 ALA A CA 1
ATOM 836 C C . ALA A 1 111 ? 7.068 -4.878 -4.814 1.00 97.25 111 ALA A C 1
ATOM 838 O O . ALA A 1 111 ? 6.942 -4.591 -6.008 1.00 97.25 111 ALA A O 1
ATOM 839 N N . ARG A 1 112 ? 6.653 -6.044 -4.327 1.00 96.62 112 ARG A N 1
ATOM 840 C CA . ARG A 1 112 ? 5.866 -7.046 -5.061 1.00 96.62 112 ARG A CA 1
ATOM 841 C C . ARG A 1 112 ? 4.662 -7.423 -4.208 1.00 96.62 112 ARG A C 1
ATOM 843 O O . ARG A 1 112 ? 4.045 -6.539 -3.625 1.00 96.62 112 ARG A O 1
ATOM 850 N N . ASP A 1 113 ? 4.363 -8.709 -4.117 1.00 97.19 113 ASP A N 1
ATOM 851 C CA . ASP A 1 113 ? 3.290 -9.238 -3.300 1.00 97.19 113 ASP A CA 1
ATOM 852 C C . ASP A 1 113 ? 3.381 -8.771 -1.841 1.00 97.19 113 ASP A C 1
ATOM 854 O O . ASP A 1 113 ? 4.468 -8.556 -1.286 1.00 97.19 113 ASP A O 1
ATOM 858 N N . VAL A 1 114 ? 2.221 -8.627 -1.222 1.00 97.62 114 VAL A N 1
ATOM 859 C CA . VAL A 1 114 ? 2.060 -8.247 0.175 1.00 97.62 114 VAL A CA 1
ATOM 860 C C . VAL A 1 114 ? 1.134 -9.248 0.847 1.00 97.62 114 VAL A C 1
ATOM 862 O O . VAL A 1 114 ? 0.191 -9.751 0.235 1.00 97.62 114 VAL A O 1
ATOM 865 N N . LYS A 1 115 ? 1.449 -9.604 2.092 1.00 97.62 115 LYS A N 1
ATOM 866 C CA . LYS A 1 115 ? 0.619 -10.490 2.911 1.00 97.62 115 LYS A CA 1
ATOM 867 C C . LYS A 1 115 ? 0.541 -9.952 4.318 1.00 97.62 115 LYS A C 1
ATOM 869 O O . LYS A 1 115 ? 1.580 -9.667 4.913 1.00 97.62 115 LYS A O 1
ATOM 874 N N . TYR A 1 116 ? -0.661 -9.855 4.862 1.00 96.69 116 TYR A N 1
ATOM 875 C CA . TYR A 1 116 ? -0.827 -9.604 6.288 1.00 96.69 116 TYR A CA 1
ATOM 876 C C . TYR A 1 116 ? -1.064 -10.914 7.042 1.00 96.69 116 TYR A C 1
ATOM 878 O O . TYR A 1 116 ? -1.574 -11.895 6.499 1.00 96.69 116 TYR A O 1
ATOM 886 N N . PHE A 1 117 ? -0.664 -10.950 8.306 1.00 95.94 117 PHE A N 1
ATOM 887 C CA . PHE A 1 117 ? -0.962 -12.062 9.197 1.00 95.94 117 PHE A CA 1
ATOM 888 C C . PHE A 1 117 ? -1.035 -11.585 10.642 1.00 95.94 117 PHE A C 1
ATOM 890 O O . PHE A 1 117 ? -0.521 -10.526 11.006 1.00 95.94 117 PHE A O 1
ATOM 897 N N . ARG A 1 118 ? -1.662 -12.405 11.484 1.00 95.94 118 ARG A N 1
ATOM 898 C CA . ARG A 1 118 ? -1.694 -12.191 12.928 1.00 95.94 118 ARG A CA 1
ATOM 899 C C . ARG A 1 118 ? -0.819 -13.176 13.652 1.00 95.94 118 ARG A C 1
ATOM 901 O O . ARG A 1 118 ? -0.718 -14.342 13.274 1.00 95.94 118 ARG A O 1
ATOM 908 N N . TRP A 1 119 ? -0.243 -12.694 14.739 1.00 97.44 119 TRP A N 1
ATOM 909 C CA . TRP A 1 119 ? 0.475 -13.520 15.684 1.00 97.44 119 TRP A CA 1
ATOM 910 C C . TRP A 1 119 ? 0.238 -12.972 17.087 1.00 97.44 119 TRP A C 1
ATOM 912 O O . TRP A 1 119 ? 0.640 -11.853 17.399 1.00 97.44 119 TRP A O 1
ATOM 922 N N . ASN A 1 120 ? -0.421 -13.771 17.929 1.00 96.94 120 ASN A N 1
ATOM 923 C CA . ASN A 1 120 ? -0.943 -13.346 19.229 1.00 96.94 120 ASN A CA 1
ATOM 924 C C . ASN A 1 120 ? -1.865 -12.118 19.104 1.00 96.94 120 ASN A C 1
ATOM 926 O O . ASN A 1 120 ? -2.823 -12.133 18.336 1.00 96.94 120 ASN A O 1
ATOM 930 N N . ASP A 1 121 ? -1.584 -11.074 19.875 1.00 96.44 121 ASP A N 1
ATOM 931 C CA . ASP A 1 121 ? -2.288 -9.797 19.928 1.00 96.44 121 ASP A CA 1
ATOM 932 C C . ASP A 1 121 ? -1.794 -8.789 18.878 1.00 96.44 121 ASP A C 1
ATOM 934 O O . ASP A 1 121 ? -2.239 -7.644 18.878 1.00 96.44 121 ASP A O 1
ATOM 938 N N . ARG A 1 122 ? -0.900 -9.205 17.970 1.00 97.75 122 ARG A N 1
ATOM 939 C CA . ARG A 1 122 ? -0.264 -8.326 16.985 1.00 97.75 122 ARG A CA 1
ATOM 940 C C . ARG A 1 122 ? -0.652 -8.639 15.552 1.00 97.75 122 ARG A C 1
ATOM 942 O O . ARG A 1 122 ? -0.953 -9.783 15.191 1.00 97.75 122 ARG A O 1
ATOM 949 N N . VAL A 1 123 ? -0.587 -7.598 14.731 1.00 97.44 123 VAL A N 1
ATOM 950 C CA . VAL A 1 123 ? -0.850 -7.638 13.293 1.00 97.44 123 VAL A CA 1
ATOM 951 C C . VAL A 1 123 ? 0.410 -7.225 12.556 1.00 97.44 123 VAL A C 1
ATOM 953 O O . VAL A 1 123 ? 0.993 -6.180 12.838 1.00 97.44 123 VAL A O 1
ATOM 956 N N . TYR A 1 124 ? 0.815 -8.046 11.597 1.00 98.12 124 TYR A N 1
ATOM 957 C CA . TYR A 1 124 ? 2.007 -7.825 10.801 1.00 98.12 124 TYR A CA 1
ATOM 958 C C . TYR A 1 124 ? 1.677 -7.810 9.322 1.00 98.12 124 TYR A C 1
ATOM 960 O O . TYR A 1 124 ? 0.786 -8.522 8.860 1.00 98.12 124 TYR A O 1
ATOM 968 N N . VAL A 1 125 ? 2.472 -7.058 8.574 1.00 98.19 125 VAL A N 1
ATOM 969 C CA . VAL A 1 125 ? 2.482 -7.082 7.116 1.00 98.19 125 VAL A CA 1
ATOM 970 C C . VAL A 1 125 ? 3.868 -7.465 6.637 1.00 98.19 125 VAL A C 1
ATOM 972 O O . VAL A 1 125 ? 4.869 -6.905 7.079 1.00 98.19 125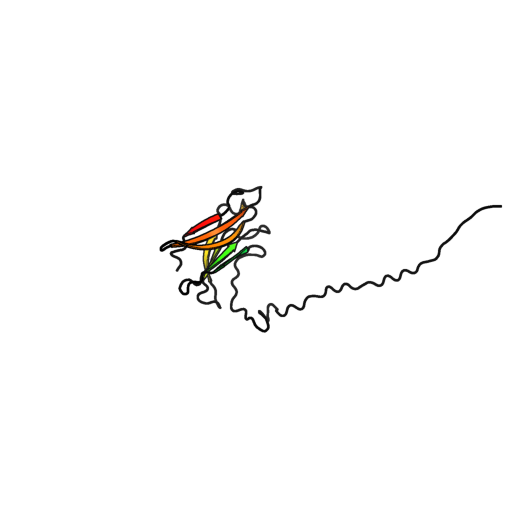 VAL A O 1
ATOM 975 N N . VAL A 1 126 ? 3.928 -8.415 5.712 1.00 98.44 126 VAL A N 1
ATOM 976 C CA . VAL A 1 126 ? 5.133 -8.779 4.975 1.00 98.44 126 VAL A CA 1
ATOM 977 C C . VAL A 1 126 ? 5.051 -8.130 3.605 1.00 98.44 126 VAL A C 1
ATOM 979 O O . VAL A 1 126 ? 4.247 -8.539 2.768 1.00 98.44 126 VAL A O 1
ATOM 982 N N . GLN A 1 127 ? 5.894 -7.130 3.366 1.00 98.50 127 GLN A N 1
ATOM 983 C CA . GLN A 1 127 ? 6.054 -6.537 2.044 1.00 98.50 127 GLN A CA 1
ATOM 984 C C . GLN A 1 127 ? 7.223 -7.225 1.345 1.00 98.50 127 GLN A C 1
ATOM 986 O O . GLN A 1 127 ? 8.381 -7.004 1.710 1.00 98.50 127 GLN A O 1
ATOM 991 N N . SER A 1 128 ? 6.935 -8.042 0.330 1.00 98.31 128 SER A N 1
ATOM 992 C CA . SER A 1 128 ? 7.994 -8.632 -0.490 1.00 98.31 128 SER A CA 1
ATOM 993 C C . SER A 1 128 ? 8.611 -7.591 -1.421 1.00 98.31 128 SER A C 1
ATOM 995 O O . SER A 1 128 ? 7.959 -6.622 -1.829 1.00 98.31 128 SER A O 1
ATOM 997 N N . LEU A 1 129 ? 9.889 -7.778 -1.728 1.00 97.19 129 LEU A N 1
ATOM 998 C CA . LEU A 1 129 ? 10.718 -6.861 -2.497 1.00 97.19 129 LEU A CA 1
ATOM 999 C C . LEU A 1 129 ? 11.480 -7.655 -3.555 1.00 97.19 129 LEU A C 1
ATOM 1001 O O . LEU A 1 129 ? 11.890 -8.793 -3.341 1.00 97.19 129 LEU A O 1
ATOM 1005 N N . GLN A 1 130 ? 11.671 -7.046 -4.719 1.00 95.94 130 GLN A N 1
ATOM 1006 C CA . GLN A 1 130 ? 12.516 -7.610 -5.759 1.00 95.94 130 GLN A CA 1
ATOM 1007 C C . GLN A 1 130 ? 13.299 -6.496 -6.447 1.00 95.94 130 GLN A C 1
ATOM 1009 O O . GLN A 1 130 ? 12.749 -5.703 -7.230 1.00 95.94 130 GLN A O 1
ATOM 1014 N N . PHE A 1 131 ? 14.604 -6.494 -6.180 1.00 95.06 131 PHE A N 1
ATOM 1015 C CA . PHE A 1 131 ? 15.572 -5.575 -6.760 1.00 95.06 131 PHE A CA 1
ATOM 1016 C C . PHE A 1 131 ? 16.461 -6.266 -7.793 1.00 95.06 131 PHE A C 1
ATOM 1018 O O . PHE A 1 131 ? 16.808 -7.440 -7.678 1.00 95.06 131 PHE A O 1
ATOM 1025 N N . ARG A 1 132 ? 16.802 -5.528 -8.849 1.00 91.50 132 ARG A N 1
ATOM 1026 C CA . ARG A 1 132 ? 17.738 -5.949 -9.893 1.00 91.50 132 ARG A CA 1
ATOM 1027 C C . ARG A 1 132 ? 19.166 -5.596 -9.490 1.00 91.50 132 ARG A C 1
ATOM 1029 O O . ARG A 1 132 ? 19.387 -4.678 -8.706 1.00 91.50 132 ARG A O 1
ATOM 1036 N N . GLN A 1 133 ? 20.133 -6.285 -10.095 1.00 90.44 133 GLN A N 1
ATOM 1037 C CA . GLN A 1 133 ? 21.541 -5.895 -10.001 1.00 90.44 133 GLN A CA 1
ATOM 1038 C C . GLN A 1 133 ? 21.768 -4.456 -10.487 1.00 90.44 133 GLN A C 1
ATOM 1040 O O . GLN A 1 133 ? 21.064 -3.977 -11.376 1.00 90.44 133 GLN A O 1
ATOM 1045 N N . GLY A 1 134 ? 22.778 -3.797 -9.913 1.00 86.56 134 GLY A N 1
ATOM 1046 C CA . GLY A 1 134 ? 23.114 -2.395 -10.193 1.00 86.56 134 GLY A CA 1
ATOM 1047 C C . GLY A 1 134 ? 22.689 -1.407 -9.101 1.00 86.56 134 GLY A C 1
ATOM 1048 O O . GLY A 1 134 ? 22.953 -0.219 -9.247 1.00 86.56 134 GLY A O 1
ATOM 1049 N N . GLY A 1 135 ? 22.085 -1.892 -8.011 1.00 89.44 135 GLY A N 1
ATOM 1050 C CA . GLY A 1 135 ? 21.744 -1.123 -6.812 1.00 89.44 135 GLY A CA 1
ATOM 1051 C C . GLY A 1 135 ? 21.943 -1.942 -5.526 1.00 89.44 135 GLY A C 1
ATOM 1052 O O . GLY A 1 135 ? 22.386 -3.092 -5.601 1.00 89.44 135 GLY A O 1
ATOM 1053 N N . PRO A 1 136 ? 21.651 -1.370 -4.346 1.00 93.56 136 PRO A N 1
ATOM 1054 C CA . PRO A 1 136 ? 21.733 -2.078 -3.071 1.00 93.56 136 PRO A CA 1
ATOM 1055 C C . PRO A 1 136 ? 20.606 -3.115 -2.913 1.00 93.56 136 PRO A C 1
ATOM 1057 O O . PRO A 1 136 ? 19.639 -3.125 -3.676 1.00 93.56 136 PRO A O 1
ATOM 1060 N N . ASN A 1 137 ? 20.729 -3.968 -1.889 1.00 95.00 137 ASN A N 1
ATOM 1061 C CA . ASN A 1 137 ? 19.666 -4.861 -1.410 1.00 95.00 137 ASN A CA 1
ATOM 1062 C C . ASN A 1 137 ? 19.146 -5.874 -2.448 1.00 95.00 137 ASN A C 1
ATOM 1064 O O . ASN A 1 137 ? 17.985 -6.272 -2.411 1.00 95.00 137 ASN A O 1
ATOM 1068 N N . THR A 1 138 ? 19.989 -6.327 -3.381 1.00 95.19 138 THR A N 1
ATOM 1069 C CA . THR A 1 138 ? 19.603 -7.329 -4.398 1.00 95.19 138 THR A CA 1
ATOM 1070 C C . THR A 1 138 ? 19.202 -8.685 -3.814 1.00 95.19 138 THR A C 1
ATOM 1072 O O . THR A 1 138 ? 18.593 -9.494 -4.506 1.00 95.19 138 THR A O 1
ATOM 1075 N N . ASP A 1 139 ? 19.574 -8.942 -2.565 1.00 95.38 139 ASP A N 1
ATOM 1076 C CA . ASP A 1 139 ? 19.263 -10.127 -1.768 1.00 95.38 139 ASP A CA 1
ATOM 1077 C C . ASP A 1 139 ? 18.136 -9.896 -0.742 1.00 95.38 139 ASP A C 1
ATOM 1079 O O . ASP A 1 139 ? 17.723 -10.837 -0.061 1.00 95.38 139 ASP A O 1
ATOM 1083 N N . LEU A 1 140 ? 17.593 -8.676 -0.641 1.00 96.69 140 LEU A N 1
ATOM 1084 C CA . LEU A 1 140 ? 16.480 -8.369 0.253 1.00 96.69 140 LEU A CA 1
ATOM 1085 C C . LEU A 1 140 ? 15.168 -8.922 -0.316 1.00 96.69 140 LEU A C 1
ATOM 1087 O O . LEU A 1 140 ? 14.633 -8.400 -1.292 1.00 96.69 140 LEU A O 1
ATOM 1091 N N . GLY A 1 141 ? 14.637 -9.964 0.325 1.00 96.75 141 GLY A N 1
ATOM 1092 C CA . GLY A 1 141 ? 13.389 -10.607 -0.097 1.00 96.75 141 GLY A CA 1
ATOM 1093 C C . GLY A 1 141 ? 12.116 -9.949 0.441 1.00 96.75 141 GLY A C 1
ATOM 1094 O O . GLY A 1 141 ? 11.106 -9.917 -0.260 1.00 96.75 141 GLY A O 1
ATOM 1095 N N . ALA A 1 142 ? 12.135 -9.438 1.676 1.00 97.88 142 ALA A N 1
ATOM 1096 C CA . ALA A 1 142 ? 10.970 -8.816 2.301 1.00 97.88 142 ALA A CA 1
ATOM 1097 C C . ALA A 1 142 ? 11.333 -7.978 3.533 1.00 97.88 142 ALA A C 1
ATOM 1099 O O . ALA A 1 142 ? 12.372 -8.194 4.159 1.00 97.88 142 ALA A O 1
ATOM 1100 N N . VAL A 1 143 ? 10.418 -7.089 3.917 1.00 98.06 143 VAL A N 1
ATOM 1101 C CA . VAL A 1 143 ? 10.378 -6.455 5.242 1.00 98.06 143 VAL A CA 1
ATOM 1102 C C . VAL A 1 143 ? 9.113 -6.880 5.986 1.00 98.06 143 VAL A C 1
ATOM 1104 O O . VAL A 1 143 ? 8.074 -7.109 5.365 1.00 98.06 143 VAL A O 1
ATOM 1107 N N . VAL A 1 144 ? 9.203 -6.980 7.314 1.00 98.44 144 VAL A N 1
ATOM 1108 C CA . VAL A 1 144 ? 8.064 -7.267 8.198 1.00 98.44 144 VAL A CA 1
ATOM 1109 C C . VAL A 1 144 ? 7.758 -6.012 9.006 1.00 98.44 144 VAL A C 1
ATOM 1111 O O . VAL A 1 144 ? 8.635 -5.487 9.690 1.00 98.44 144 VAL A O 1
ATOM 1114 N N . LEU A 1 145 ? 6.525 -5.530 8.909 1.00 98.31 145 LEU A N 1
ATOM 1115 C CA . LEU A 1 145 ? 6.055 -4.290 9.517 1.00 98.31 145 LEU A CA 1
ATOM 1116 C C . LEU A 1 145 ? 4.989 -4.626 10.561 1.00 98.31 145 LEU A C 1
ATOM 1118 O O . LEU A 1 145 ? 4.034 -5.333 10.246 1.00 98.31 145 LEU A O 1
ATOM 1122 N N . ASP A 1 146 ? 5.152 -4.137 11.790 1.00 98.31 146 ASP A N 1
ATOM 1123 C CA . ASP A 1 146 ? 4.104 -4.189 12.815 1.00 98.31 146 ASP A CA 1
ATOM 1124 C C . ASP A 1 146 ? 3.091 -3.074 12.533 1.00 98.31 146 ASP A C 1
ATOM 1126 O O . ASP A 1 146 ? 3.454 -1.900 12.449 1.00 98.31 146 ASP A O 1
ATOM 1130 N N . VAL A 1 147 ? 1.834 -3.459 12.338 1.00 97.81 147 VAL A N 1
ATOM 1131 C CA . VAL A 1 147 ? 0.719 -2.563 12.004 1.00 97.81 147 VAL A CA 1
ATOM 1132 C C . VAL A 1 147 ? -0.406 -2.668 13.034 1.00 97.81 147 VAL A C 1
ATOM 1134 O O . VAL A 1 147 ? -1.555 -2.319 12.758 1.00 97.81 147 VAL A O 1
ATOM 1137 N N . THR A 1 148 ? -0.095 -3.182 14.226 1.00 97.44 148 THR A N 1
ATOM 1138 C CA . THR A 1 148 ? -1.078 -3.419 15.290 1.00 97.44 148 THR A CA 1
ATOM 1139 C C . THR A 1 148 ? -1.837 -2.138 15.638 1.00 97.44 148 THR A C 1
ATOM 1141 O O . THR A 1 148 ? -3.065 -2.154 15.674 1.00 97.44 148 THR A O 1
ATOM 1144 N N . ASP A 1 149 ? -1.125 -1.018 15.755 1.00 96.75 149 ASP A N 1
ATOM 1145 C CA . ASP A 1 149 ? -1.658 0.260 16.247 1.00 96.75 149 ASP A CA 1
ATOM 1146 C C . ASP A 1 149 ? -2.202 1.189 15.142 1.00 96.75 149 ASP A C 1
ATOM 1148 O O . ASP A 1 149 ? -2.267 2.406 15.325 1.00 96.75 149 ASP A O 1
ATOM 1152 N N . LEU A 1 150 ? -2.560 0.646 13.970 1.00 96.38 150 LEU A N 1
ATOM 1153 C CA . LEU A 1 150 ? -3.310 1.414 12.966 1.00 96.38 150 LEU A CA 1
ATOM 1154 C C . LEU A 1 150 ? -4.665 1.901 13.543 1.00 96.38 150 LEU A C 1
ATOM 1156 O O . LEU A 1 150 ? -5.244 1.188 14.366 1.00 96.38 150 LEU A O 1
ATOM 1160 N N . PRO A 1 151 ? -5.133 3.104 13.143 1.00 90.81 151 PRO A N 1
ATOM 1161 C CA . PRO A 1 151 ? -6.235 3.832 13.784 1.00 90.81 151 PRO A CA 1
ATOM 1162 C C . PRO A 1 151 ? -7.632 3.271 13.517 1.00 90.81 151 PRO A C 1
ATOM 1164 O O . PRO A 1 151 ? -7.914 2.925 12.349 1.00 90.81 151 PRO A O 1
#

Secondary structure (DSSP, 8-state):
---------------------------S--SSS-EETTEE-------SSTT-EEEEEE--BTTB-EEEEEEEESSS-S--EEEEEE-SSTTS-EEEEEEE-TTGGG-SEEEEEEEEEEETTEEEEEEEEEE-TTSS-TT--EEEEE-TT--

pLDDT: mean 86.42, std 17.41, range [39.5, 98.62]

Radius of gyration: 27.1 Å; chains: 1; bounding box: 47×28×107 Å

Foldseek 3Di:
DDDDDDDDDDDPDPPPPPPPPVPPPPDQADPVRPAHPPGDQQADDDDFDPPFWEDKDFDPDPVAGKIKIATKQAPLGDFAFIWIWDVNPVNDIGTQDTDGDPPRNQWAIHWYDKDWDDDPLWIKIWTATDTDPRGPDNVPGTDIDTPNPRD